Protein AF-A0A9E1XPJ3-F1 (afdb_monomer_lite)

Structure (mmCIF, N/CA/C/O backbone):
data_AF-A0A9E1XPJ3-F1
#
_entry.id   AF-A0A9E1XPJ3-F1
#
loop_
_atom_site.group_PDB
_atom_site.id
_atom_site.type_symbol
_atom_site.label_atom_id
_atom_site.label_alt_id
_atom_site.label_comp_id
_atom_site.label_asym_id
_atom_site.label_entity_id
_atom_site.label_seq_id
_atom_site.pdbx_PDB_ins_code
_atom_site.Cartn_x
_atom_site.Cartn_y
_atom_site.Cartn_z
_atom_site.occupancy
_atom_site.B_iso_or_equiv
_atom_site.auth_seq_id
_atom_site.auth_comp_id
_atom_site.auth_asym_id
_atom_site.auth_atom_id
_atom_site.pdbx_PDB_model_num
ATOM 1 N N . TYR A 1 1 ? 2.296 4.203 -5.624 1.00 92.94 1 TYR A N 1
ATOM 2 C CA . TYR A 1 1 ? 1.626 3.017 -5.062 1.00 92.94 1 TYR A CA 1
ATOM 3 C C . TYR A 1 1 ? 0.447 2.689 -5.950 1.00 92.94 1 TYR A C 1
ATOM 5 O O . TYR A 1 1 ? -0.311 3.603 -6.250 1.00 92.94 1 TYR A O 1
ATOM 13 N N . PHE A 1 2 ? 0.368 1.465 -6.464 1.00 96.12 2 PHE A N 1
ATOM 14 C CA . PHE A 1 2 ? -0.713 1.045 -7.359 1.00 96.12 2 PHE A CA 1
ATOM 15 C C . PHE A 1 2 ? -2.038 0.857 -6.609 1.00 96.12 2 PHE A C 1
ATOM 17 O O . PHE A 1 2 ? -2.057 0.643 -5.395 1.00 96.12 2 PHE A O 1
ATOM 24 N N . MET A 1 3 ? -3.149 0.995 -7.337 1.00 96.69 3 MET A N 1
ATOM 25 C CA . MET A 1 3 ? -4.502 1.005 -6.773 1.00 96.69 3 MET A CA 1
ATOM 26 C C . MET A 1 3 ? -4.850 -0.331 -6.113 1.00 96.69 3 MET A C 1
ATOM 28 O O . MET A 1 3 ? -5.489 -0.351 -5.063 1.00 96.69 3 MET A O 1
ATOM 32 N N . GLU A 1 4 ? -4.408 -1.429 -6.718 1.00 97.62 4 GLU A N 1
ATOM 33 C CA . GLU A 1 4 ? -4.662 -2.808 -6.316 1.00 97.62 4 GLU A CA 1
ATOM 34 C C . GLU A 1 4 ? -4.288 -3.039 -4.853 1.00 97.62 4 GLU A C 1
ATOM 36 O O . GLU A 1 4 ? -5.066 -3.611 -4.094 1.00 97.62 4 GLU A O 1
ATOM 41 N N . PHE A 1 5 ? -3.151 -2.502 -4.415 1.00 98.12 5 PHE A N 1
ATOM 42 C CA . PHE A 1 5 ? -2.730 -2.632 -3.027 1.00 98.12 5 PHE A CA 1
ATOM 43 C C . PHE A 1 5 ? -3.613 -1.838 -2.057 1.00 98.12 5 PHE A C 1
ATOM 45 O O . PHE A 1 5 ? -3.932 -2.311 -0.969 1.00 98.12 5 PHE A O 1
ATOM 52 N N . GLY A 1 6 ? -4.050 -0.638 -2.448 1.00 97.94 6 GLY A N 1
ATOM 53 C CA . GLY A 1 6 ? -4.982 0.151 -1.644 1.00 97.94 6 GLY A CA 1
ATOM 54 C C . GLY A 1 6 ? -6.358 -0.510 -1.531 1.00 97.94 6 GLY A C 1
ATOM 55 O O . GLY A 1 6 ? -6.984 -0.444 -0.475 1.00 97.94 6 GLY A O 1
ATOM 56 N N . LEU A 1 7 ? -6.822 -1.173 -2.595 1.00 98.19 7 LEU A N 1
ATOM 57 C CA . LEU A 1 7 ? -8.045 -1.979 -2.566 1.00 98.19 7 LEU A CA 1
ATOM 58 C C . LEU A 1 7 ? -7.886 -3.198 -1.660 1.00 98.19 7 LEU A C 1
ATOM 60 O O . LEU A 1 7 ? -8.769 -3.443 -0.844 1.00 98.19 7 LEU A O 1
ATOM 64 N N . ARG A 1 8 ? -6.744 -3.889 -1.741 1.00 98.38 8 ARG A N 1
ATOM 65 C CA . ARG A 1 8 ? -6.408 -5.013 -0.865 1.00 98.38 8 ARG A CA 1
ATOM 66 C C . ARG A 1 8 ? -6.478 -4.618 0.612 1.00 98.38 8 ARG A C 1
ATOM 68 O O . ARG A 1 8 ? -7.209 -5.239 1.374 1.00 98.38 8 ARG A O 1
ATOM 75 N N . ILE A 1 9 ? -5.812 -3.523 0.997 1.00 98.69 9 ILE A N 1
ATOM 76 C CA . ILE A 1 9 ? -5.852 -3.010 2.379 1.00 98.69 9 ILE A CA 1
ATOM 77 C C . ILE A 1 9 ? -7.292 -2.729 2.824 1.00 98.69 9 ILE A C 1
ATOM 79 O O . ILE A 1 9 ? -7.674 -3.074 3.934 1.00 98.69 9 ILE A O 1
ATOM 83 N N . LYS A 1 10 ? -8.110 -2.109 1.967 1.00 98.38 10 LYS A N 1
ATOM 84 C CA . LYS A 1 10 ? -9.510 -1.807 2.300 1.00 98.38 10 LYS A CA 1
ATOM 85 C C . LYS A 1 10 ? -10.367 -3.058 2.476 1.00 98.38 10 LYS A C 1
ATOM 87 O O . LYS A 1 10 ? -11.252 -3.043 3.320 1.00 98.38 10 LYS A O 1
ATOM 92 N N . GLN A 1 11 ? -10.140 -4.088 1.664 1.00 98.25 11 GLN A N 1
ATOM 93 C CA . GLN A 1 11 ? -10.900 -5.340 1.700 1.00 98.25 11 GLN A CA 1
ATOM 94 C C . GLN A 1 11 ? -10.537 -6.207 2.906 1.00 98.25 11 GLN A C 1
ATOM 96 O O . GLN A 1 11 ? -11.414 -6.848 3.473 1.00 98.25 11 GLN A O 1
ATOM 101 N N . GLU A 1 12 ? -9.258 -6.233 3.279 1.00 98.50 12 GLU A N 1
ATOM 102 C CA . GLU A 1 12 ? -8.734 -7.095 4.344 1.00 98.50 12 GLU A CA 1
ATOM 103 C C . GLU A 1 12 ? -8.662 -6.395 5.717 1.00 98.50 12 GLU A C 1
ATOM 105 O O . GLU A 1 12 ? -8.357 -7.035 6.722 1.00 98.50 12 GLU A O 1
ATOM 110 N N . SER A 1 13 ? -8.926 -5.087 5.787 1.00 98.50 13 SER A N 1
ATOM 111 C CA . SER A 1 13 ? -8.927 -4.347 7.053 1.00 98.50 13 SER A CA 1
ATOM 112 C C . SER A 1 13 ? -10.059 -4.809 7.982 1.00 98.50 13 SER A C 1
ATOM 114 O O . SER A 1 13 ? -11.192 -4.966 7.524 1.00 98.50 13 SER A O 1
ATOM 116 N N . PRO A 1 14 ? -9.802 -4.945 9.297 1.00 98.06 14 PRO A N 1
ATOM 117 C CA . PRO A 1 14 ? -10.832 -5.286 10.277 1.00 98.06 14 PRO A CA 1
ATOM 118 C C . PRO A 1 14 ? -11.765 -4.111 10.620 1.00 98.06 14 PRO A C 1
ATOM 120 O O . PRO A 1 14 ? -12.765 -4.302 11.304 1.00 98.06 14 PRO A O 1
ATOM 123 N N . PHE A 1 15 ? -11.453 -2.889 10.179 1.00 97.94 15 PHE A N 1
ATOM 124 C CA . PHE A 1 15 ? -12.272 -1.710 10.454 1.00 97.94 15 PHE A CA 1
ATOM 125 C C . PHE A 1 15 ? -13.329 -1.490 9.369 1.00 97.94 15 PHE A C 1
ATOM 127 O O . PHE A 1 15 ? -12.989 -1.411 8.186 1.00 97.94 15 PHE A O 1
ATOM 134 N N . ASP A 1 16 ? -14.571 -1.209 9.782 1.00 96.38 16 ASP A N 1
ATOM 135 C CA . ASP A 1 16 ? -15.696 -0.862 8.892 1.00 96.38 16 ASP A CA 1
ATOM 136 C C . ASP A 1 16 ? -15.363 0.242 7.876 1.00 96.38 16 A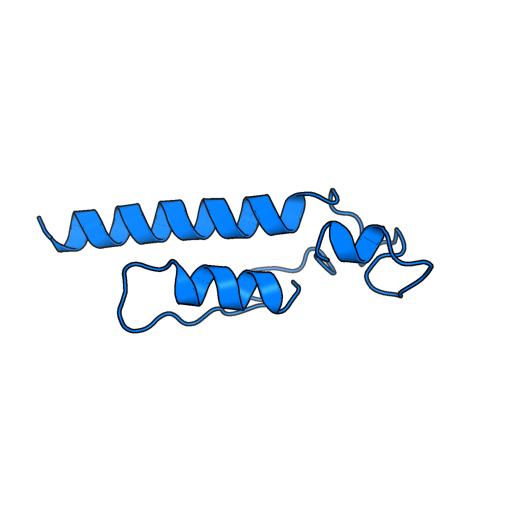SP A C 1
ATOM 138 O O . ASP A 1 16 ? -15.917 0.302 6.777 1.00 96.38 16 ASP A O 1
ATOM 142 N N . ARG A 1 17 ? -14.481 1.173 8.260 1.00 97.38 17 ARG A N 1
ATOM 143 C CA . ARG A 1 17 ? -14.071 2.310 7.435 1.00 97.38 17 ARG A CA 1
ATOM 144 C C . ARG A 1 17 ? -12.559 2.409 7.394 1.00 97.38 17 ARG A C 1
ATOM 146 O O . ARG A 1 17 ? -11.933 2.819 8.364 1.00 97.38 17 ARG A O 1
ATOM 153 N N . THR A 1 18 ? -11.997 2.120 6.224 1.00 97.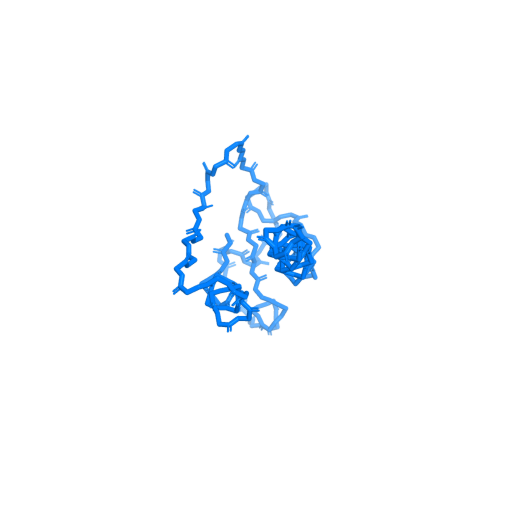94 18 THR A N 1
ATOM 154 C CA . THR A 1 18 ? -10.553 2.188 5.988 1.00 97.94 18 THR A CA 1
ATOM 155 C C . THR A 1 18 ? -10.243 3.104 4.807 1.00 97.94 18 THR A C 1
ATOM 157 O O . THR A 1 18 ? -10.710 2.893 3.684 1.00 97.94 18 THR A O 1
ATOM 160 N N . TYR A 1 19 ? -9.435 4.136 5.052 1.00 97.06 19 TYR A N 1
ATOM 161 C CA . TYR A 1 19 ? -8.991 5.091 4.038 1.00 97.06 19 TYR A CA 1
ATOM 162 C C . TYR A 1 19 ? -7.491 4.944 3.811 1.00 97.06 19 TYR A C 1
ATOM 164 O O . TYR A 1 19 ? -6.696 5.076 4.735 1.00 97.06 19 TYR A O 1
ATOM 172 N N . VAL A 1 20 ? -7.106 4.691 2.562 1.00 97.12 20 VAL A N 1
ATOM 173 C CA . VAL A 1 20 ? -5.701 4.593 2.156 1.00 97.12 20 VAL A CA 1
ATOM 174 C C . VAL A 1 20 ? -5.279 5.938 1.584 1.00 97.12 20 VAL A C 1
ATOM 176 O O . VAL A 1 20 ? -5.845 6.387 0.586 1.00 97.12 20 VAL A O 1
ATOM 179 N N . VAL A 1 21 ? -4.296 6.573 2.220 1.00 96.19 21 VAL A N 1
ATOM 180 C CA . VAL A 1 21 ? -3.762 7.879 1.821 1.00 96.19 21 VAL A CA 1
ATOM 181 C C . VAL A 1 21 ? -2.349 7.692 1.281 1.00 96.19 21 VAL A C 1
ATOM 183 O O . VAL A 1 21 ? -1.457 7.222 1.982 1.00 96.19 21 VAL A O 1
ATOM 186 N N . SER A 1 22 ? -2.140 8.051 0.016 1.00 93.88 22 SER A N 1
ATOM 187 C CA . SER A 1 22 ? -0.816 8.062 -0.613 1.00 93.88 22 SER A CA 1
ATOM 188 C C . SER A 1 22 ? -0.136 9.421 -0.466 1.00 93.88 22 SER A C 1
ATOM 190 O O . SER A 1 22 ? -0.810 10.420 -0.237 1.00 93.88 22 SER A O 1
ATOM 192 N N . LEU A 1 23 ? 1.185 9.471 -0.687 1.00 93.12 23 LEU A N 1
ATOM 193 C CA . LEU A 1 23 ? 1.994 10.698 -0.570 1.00 93.12 23 LEU A CA 1
ATOM 194 C C . LEU A 1 23 ? 1.921 11.340 0.826 1.00 93.12 23 LEU A C 1
ATOM 196 O O . LEU A 1 23 ? 2.144 12.536 0.987 1.00 93.12 23 LEU A O 1
ATOM 200 N N . ALA A 1 24 ? 1.631 10.524 1.837 1.00 92.38 24 ALA A N 1
ATOM 201 C CA . ALA A 1 24 ? 1.753 10.902 3.231 1.00 92.38 24 ALA A CA 1
ATOM 202 C C . ALA A 1 24 ? 3.193 10.646 3.698 1.00 92.38 24 ALA A C 1
ATOM 204 O O . ALA A 1 24 ? 3.777 9.610 3.379 1.00 92.38 24 ALA A O 1
ATOM 205 N N . ASN A 1 25 ? 3.756 11.580 4.467 1.00 93.44 25 ASN A N 1
ATOM 206 C CA . ASN A 1 25 ? 5.049 11.486 5.168 1.00 93.44 25 ASN A CA 1
ATOM 207 C C . ASN A 1 25 ? 6.317 11.390 4.297 1.00 93.44 25 ASN A C 1
ATOM 209 O O . ASN A 1 25 ? 7.412 11.634 4.796 1.00 93.44 25 ASN A O 1
ATOM 213 N N . GLY A 1 26 ? 6.206 11.066 3.009 1.00 93.44 26 GLY A N 1
ATOM 214 C CA . GLY A 1 26 ? 7.348 10.997 2.106 1.00 93.44 26 GLY A CA 1
ATOM 215 C C . GLY A 1 26 ? 7.000 10.461 0.721 1.00 93.44 26 GLY A C 1
ATOM 216 O O . GLY A 1 26 ? 5.849 10.152 0.407 1.00 93.44 26 GLY A O 1
ATOM 217 N N . TRP A 1 27 ? 8.029 10.345 -0.119 1.00 94.00 27 TRP A N 1
ATOM 218 C CA . TRP A 1 27 ? 7.911 9.842 -1.483 1.00 94.00 27 TRP A CA 1
ATOM 219 C C . TRP A 1 27 ? 9.090 8.935 -1.837 1.00 94.00 27 TRP A C 1
ATOM 221 O O . TRP A 1 27 ? 10.250 9.330 -1.737 1.00 94.00 27 TRP A O 1
ATOM 231 N N . VAL A 1 28 ? 8.779 7.718 -2.283 1.00 94.62 28 VAL A N 1
ATOM 232 C CA . VAL A 1 28 ? 9.767 6.703 -2.694 1.00 94.62 28 VAL A CA 1
ATOM 233 C C . VAL A 1 28 ? 9.652 6.320 -4.173 1.00 94.62 28 VAL A C 1
ATOM 235 O O . VAL A 1 28 ? 10.379 5.448 -4.642 1.00 94.62 28 VAL A O 1
ATOM 238 N N . GLY A 1 29 ? 8.775 6.997 -4.918 1.00 95.12 29 GLY A N 1
ATOM 239 C CA . GLY A 1 29 ? 8.467 6.679 -6.308 1.00 95.12 29 GLY A CA 1
ATOM 240 C C . GLY A 1 29 ? 7.204 5.838 -6.493 1.00 95.12 29 GLY A C 1
ATOM 241 O O . GLY A 1 29 ? 6.377 5.674 -5.589 1.00 95.12 29 GLY A O 1
ATOM 242 N N . TYR A 1 30 ? 7.044 5.323 -7.706 1.00 96.44 30 TYR A N 1
ATOM 243 C CA . TYR A 1 30 ? 6.046 4.329 -8.047 1.00 96.44 30 TYR A CA 1
ATOM 244 C C . TYR A 1 30 ? 6.365 3.007 -7.366 1.00 96.44 30 TYR A C 1
ATOM 246 O O . TYR A 1 30 ? 7.517 2.626 -7.183 1.00 96.44 30 TYR A O 1
ATOM 254 N N . ILE A 1 31 ? 5.289 2.319 -7.007 1.00 97.06 31 ILE A N 1
ATOM 255 C CA . ILE A 1 31 ? 5.316 0.986 -6.420 1.00 97.06 31 ILE A CA 1
ATOM 256 C C . ILE A 1 31 ? 4.293 0.186 -7.229 1.00 97.06 31 ILE A C 1
ATOM 258 O O . ILE A 1 31 ? 3.100 0.260 -6.904 1.00 97.06 31 ILE A O 1
ATOM 262 N N . PRO A 1 32 ? 4.723 -0.416 -8.352 1.00 96.62 32 PRO A N 1
ATOM 263 C CA . PRO A 1 32 ? 3.888 -1.272 -9.186 1.00 96.62 32 PRO A CA 1
ATOM 264 C C . PRO A 1 32 ? 3.592 -2.609 -8.507 1.00 96.62 32 PRO A C 1
ATOM 266 O O . PRO A 1 32 ? 4.231 -2.965 -7.517 1.00 96.62 32 PRO A O 1
ATOM 269 N N . THR A 1 33 ? 2.644 -3.360 -9.062 1.00 96.50 33 THR A N 1
ATOM 270 C CA . THR A 1 33 ? 2.480 -4.780 -8.727 1.00 96.50 33 THR A CA 1
ATOM 271 C C . THR A 1 33 ? 3.571 -5.625 -9.383 1.00 96.50 33 THR A C 1
ATOM 273 O O . THR A 1 33 ? 4.161 -5.215 -10.388 1.00 96.50 33 THR A O 1
ATOM 276 N N . GLN A 1 34 ? 3.834 -6.822 -8.854 1.00 93.44 34 GLN A N 1
ATOM 277 C CA . GLN A 1 34 ? 4.791 -7.749 -9.470 1.00 93.44 34 GLN A CA 1
ATOM 278 C C . GLN A 1 34 ? 4.379 -8.112 -10.903 1.00 93.44 34 GLN A C 1
ATOM 280 O O . GLN A 1 34 ? 5.211 -8.136 -11.810 1.00 93.44 34 GLN A O 1
ATOM 285 N N . GLU A 1 35 ? 3.080 -8.291 -11.141 1.00 93.00 35 GLU A N 1
ATOM 286 C CA . GLU A 1 35 ? 2.521 -8.561 -12.465 1.00 93.00 35 GLU A CA 1
ATOM 287 C C . GLU A 1 35 ? 2.718 -7.383 -13.424 1.00 93.00 35 GLU A C 1
ATOM 289 O O . GLU A 1 35 ? 2.856 -7.587 -14.632 1.00 93.00 35 GLU A O 1
ATOM 294 N N . ALA A 1 36 ? 2.751 -6.143 -12.921 1.00 94.44 36 ALA A N 1
ATOM 295 C CA . ALA A 1 36 ? 3.007 -4.974 -13.753 1.00 94.44 36 ALA A CA 1
ATOM 296 C C . ALA A 1 36 ? 4.435 -4.986 -14.315 1.00 94.44 36 ALA A C 1
ATOM 298 O O . ALA A 1 36 ? 4.617 -4.644 -15.482 1.00 94.44 36 ALA A O 1
ATOM 299 N N . PHE A 1 37 ? 5.426 -5.451 -13.546 1.00 93.00 37 PHE A N 1
ATOM 300 C CA . PHE A 1 37 ? 6.807 -5.600 -14.027 1.00 93.00 37 PHE A CA 1
ATOM 301 C C . PHE A 1 37 ? 6.961 -6.668 -15.121 1.00 93.00 37 PHE A C 1
ATOM 303 O O . PHE A 1 37 ? 7.890 -6.586 -15.921 1.00 93.00 37 PHE A O 1
ATOM 310 N N . ALA A 1 38 ? 6.057 -7.651 -15.197 1.00 91.25 38 ALA A N 1
ATOM 311 C CA . ALA A 1 38 ? 6.065 -8.652 -16.266 1.00 91.25 38 ALA A CA 1
ATOM 312 C C . ALA A 1 38 ? 5.597 -8.087 -17.623 1.00 91.25 38 ALA A C 1
ATOM 314 O O . ALA A 1 38 ? 5.835 -8.694 -18.672 1.00 91.25 38 ALA A O 1
ATOM 315 N N . ARG A 1 39 ? 4.927 -6.927 -17.627 1.00 90.19 39 ARG A N 1
ATOM 316 C CA . ARG A 1 39 ? 4.499 -6.248 -18.856 1.00 90.19 39 ARG A CA 1
ATOM 317 C C . ARG A 1 39 ? 5.702 -5.570 -19.512 1.00 90.19 39 ARG A C 1
ATOM 319 O O . ARG A 1 39 ? 6.577 -5.028 -18.846 1.00 90.19 39 ARG A O 1
ATOM 326 N N . LYS A 1 40 ? 5.746 -5.575 -20.847 1.00 85.19 40 LYS A N 1
ATOM 327 C CA . LYS A 1 40 ? 6.804 -4.875 -21.587 1.00 85.19 40 LYS A CA 1
ATOM 328 C C . LYS A 1 40 ? 6.563 -3.364 -21.545 1.00 85.19 40 LYS A C 1
ATOM 330 O O . LYS A 1 40 ? 5.567 -2.891 -22.085 1.00 85.19 40 LYS A O 1
ATOM 335 N N . GLY A 1 41 ? 7.517 -2.625 -20.979 1.00 83.50 41 GLY A N 1
ATOM 336 C CA . GLY A 1 41 ? 7.474 -1.164 -20.881 1.00 83.50 41 GLY A CA 1
ATOM 337 C C . GLY A 1 41 ? 6.595 -0.644 -19.737 1.00 83.50 41 GLY A C 1
ATOM 338 O O . GLY A 1 41 ? 6.074 -1.415 -18.935 1.00 83.50 41 GLY A O 1
ATOM 339 N N . GLY A 1 42 ? 6.454 0.682 -19.672 1.00 89.94 42 GLY A N 1
ATOM 340 C CA . GLY A 1 42 ? 5.733 1.400 -18.614 1.00 89.94 42 GLY A CA 1
ATOM 341 C C . GLY A 1 42 ? 6.646 2.374 -17.869 1.00 89.94 42 GLY A C 1
ATOM 342 O O . GLY A 1 42 ? 7.768 2.031 -17.498 1.00 89.94 42 GLY A O 1
ATOM 343 N N . HIS A 1 43 ? 6.186 3.608 -17.662 1.00 91.06 43 HIS A N 1
ATOM 344 C CA . HIS A 1 43 ? 6.975 4.630 -16.963 1.00 91.06 43 HIS A CA 1
ATOM 345 C C . HIS A 1 43 ? 7.190 4.254 -15.490 1.00 91.06 43 HIS A C 1
ATOM 347 O O . HIS A 1 43 ? 8.258 4.484 -14.925 1.00 91.06 43 HIS A O 1
ATOM 353 N N . GLU A 1 44 ? 6.175 3.634 -14.894 1.00 92.25 44 GLU A N 1
ATOM 354 C CA . GLU A 1 44 ? 6.104 3.221 -13.500 1.00 92.25 44 GLU A CA 1
ATOM 355 C C . GLU A 1 44 ? 6.925 1.963 -13.212 1.00 92.25 44 GLU A C 1
ATOM 357 O O . GLU A 1 44 ? 7.338 1.770 -12.075 1.00 92.25 44 GLU A O 1
ATOM 362 N N . THR A 1 45 ? 7.164 1.111 -14.211 1.00 93.50 45 THR A N 1
ATOM 363 C CA . THR A 1 45 ? 7.892 -0.170 -14.095 1.00 93.50 45 THR A CA 1
ATOM 364 C C . THR A 1 45 ? 9.324 -0.093 -14.624 1.00 93.50 45 THR A C 1
ATOM 366 O O . THR A 1 45 ? 10.119 -1.000 -14.389 1.00 93.50 45 THR A O 1
ATOM 369 N N . THR A 1 46 ? 9.682 0.994 -15.314 1.00 93.75 46 THR A N 1
ATOM 370 C CA . THR A 1 46 ? 11.053 1.241 -15.774 1.00 93.75 46 THR A CA 1
ATOM 371 C C . THR A 1 46 ? 11.926 1.689 -14.609 1.00 93.75 46 THR A C 1
ATOM 373 O O . THR A 1 46 ? 11.636 2.703 -13.975 1.00 93.75 46 THR A O 1
ATOM 376 N N . THR A 1 47 ? 13.027 0.974 -14.363 1.00 92.69 47 THR A N 1
ATOM 377 C CA . THR A 1 47 ? 13.964 1.312 -13.287 1.00 92.69 47 THR A CA 1
ATOM 378 C C . THR A 1 47 ? 14.537 2.718 -13.468 1.00 92.69 47 THR A C 1
ATOM 380 O O . THR A 1 47 ? 15.238 2.999 -14.439 1.00 92.69 47 THR A O 1
ATOM 383 N N . ALA A 1 48 ? 14.243 3.602 -12.518 1.00 93.38 48 ALA A N 1
ATOM 384 C CA . ALA A 1 48 ? 14.627 5.009 -12.530 1.00 93.38 48 ALA A CA 1
ATOM 385 C C . ALA A 1 48 ? 14.535 5.619 -11.121 1.00 93.38 48 ALA A C 1
ATOM 387 O O . ALA A 1 48 ? 14.063 4.987 -10.181 1.00 93.38 48 ALA A O 1
ATOM 388 N N . LEU A 1 49 ? 14.916 6.891 -10.952 1.00 93.88 49 LEU A N 1
ATOM 389 C CA . LEU A 1 49 ? 14.836 7.576 -9.648 1.00 93.88 49 LEU A CA 1
ATOM 390 C C . LEU A 1 49 ? 13.423 7.566 -9.037 1.00 93.88 49 LEU A C 1
ATOM 392 O O . LEU A 1 49 ? 13.285 7.526 -7.810 1.00 93.88 49 LEU A O 1
ATOM 396 N N . TRP A 1 50 ? 12.398 7.583 -9.891 1.00 93.69 50 TRP A N 1
ATOM 397 C CA . TRP A 1 50 ? 10.981 7.528 -9.533 1.00 93.69 50 TRP A CA 1
ATOM 398 C C . TRP A 1 50 ? 10.410 6.107 -9.501 1.00 93.69 50 TRP A C 1
ATOM 400 O O . TRP A 1 50 ? 9.232 5.960 -9.210 1.00 93.69 50 TRP A O 1
ATOM 410 N N . SER A 1 51 ? 11.192 5.070 -9.801 1.00 94.31 51 SER A N 1
ATOM 411 C CA . SER A 1 51 ? 10.774 3.668 -9.711 1.00 94.31 51 SER A CA 1
ATOM 412 C C . SER A 1 51 ? 12.001 2.779 -9.511 1.00 94.31 51 SER A C 1
ATOM 414 O O . SER A 1 51 ? 12.663 2.361 -10.456 1.00 94.31 51 SER A O 1
ATOM 416 N N . LYS A 1 52 ? 12.374 2.584 -8.244 1.00 95.25 52 LYS A N 1
ATOM 417 C CA . LYS A 1 52 ? 13.655 1.968 -7.840 1.00 95.25 52 LYS A CA 1
ATOM 418 C C . LYS A 1 52 ? 13.525 0.912 -6.746 1.00 95.25 52 LYS A C 1
ATOM 420 O O . LYS A 1 52 ? 14.529 0.372 -6.292 1.00 95.25 52 LYS A O 1
ATOM 425 N N . MET A 1 53 ? 12.308 0.675 -6.268 1.00 95.94 53 MET A N 1
ATOM 426 C CA . MET A 1 53 ? 12.064 -0.277 -5.192 1.00 95.94 53 MET A CA 1
ATOM 427 C C . MET A 1 53 ? 12.032 -1.702 -5.743 1.00 95.94 53 MET A C 1
ATOM 429 O O . MET A 1 53 ? 11.811 -1.912 -6.936 1.00 95.94 53 MET A O 1
ATOM 433 N N . ARG A 1 54 ? 12.245 -2.688 -4.864 1.00 95.69 54 ARG A N 1
ATOM 434 C CA . ARG A 1 54 ? 12.089 -4.101 -5.226 1.00 95.69 54 ARG A CA 1
ATOM 435 C C . ARG A 1 54 ? 10.675 -4.370 -5.746 1.00 95.69 54 ARG A C 1
ATOM 437 O O . ARG A 1 54 ? 9.722 -3.720 -5.317 1.00 95.69 54 ARG A O 1
ATOM 444 N N . HIS A 1 55 ? 10.537 -5.359 -6.627 1.00 95.31 55 HIS A N 1
ATOM 445 C CA . HIS A 1 55 ? 9.245 -5.694 -7.235 1.00 95.31 55 HIS A CA 1
ATOM 446 C C . HIS A 1 55 ? 8.198 -6.141 -6.199 1.00 95.31 55 HIS A C 1
ATOM 448 O O . HIS A 1 55 ? 7.010 -5.923 -6.398 1.00 95.31 55 HIS A O 1
ATOM 454 N N . ASP A 1 56 ? 8.643 -6.694 -5.069 1.00 96.69 56 ASP A N 1
ATOM 455 C CA . ASP A 1 56 ? 7.818 -7.151 -3.946 1.00 96.69 56 ASP A CA 1
ATOM 456 C C . ASP A 1 56 ? 7.544 -6.055 -2.891 1.00 96.69 56 ASP A C 1
ATOM 458 O O . ASP A 1 56 ? 7.007 -6.332 -1.816 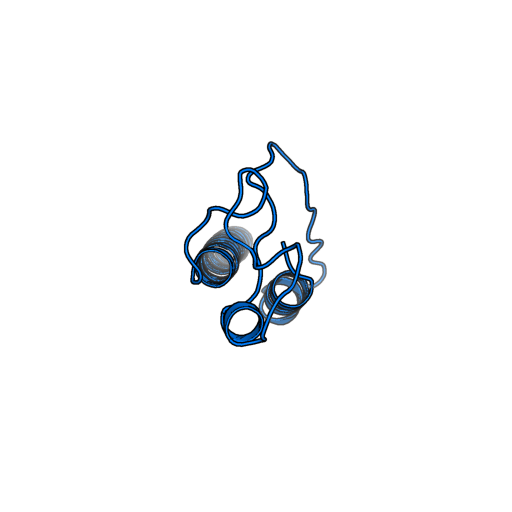1.00 96.69 56 ASP A O 1
ATOM 462 N N . ALA A 1 57 ? 7.943 -4.800 -3.141 1.00 97.12 57 ALA A N 1
ATOM 463 C CA . ALA A 1 57 ? 7.792 -3.718 -2.168 1.00 97.12 57 ALA A CA 1
ATOM 464 C C . ALA A 1 57 ? 6.319 -3.388 -1.889 1.00 97.12 57 ALA A C 1
ATOM 466 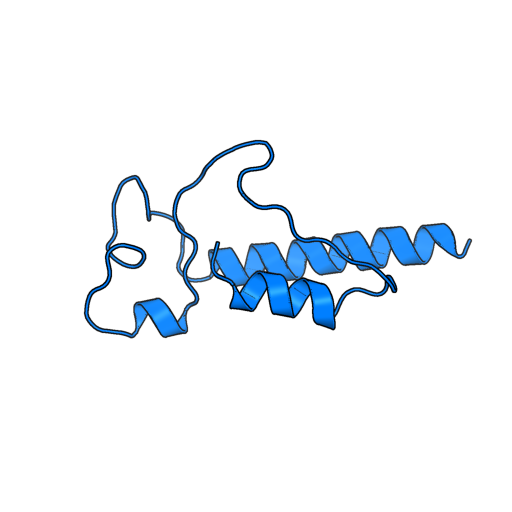O O . ALA A 1 57 ? 5.954 -3.121 -0.746 1.00 97.12 57 ALA A O 1
ATOM 467 N N . GLY A 1 58 ? 5.462 -3.422 -2.913 1.00 97.12 58 GLY A N 1
ATOM 468 C CA . GLY A 1 58 ? 4.039 -3.127 -2.748 1.00 97.12 58 GLY A CA 1
ATOM 469 C C . GLY A 1 58 ? 3.308 -4.157 -1.888 1.00 97.12 58 GLY A C 1
ATOM 470 O O . GLY A 1 58 ? 2.537 -3.769 -1.009 1.00 97.12 58 GLY A O 1
ATOM 471 N N . ASP A 1 59 ? 3.630 -5.441 -2.069 1.00 98.06 59 ASP A N 1
ATOM 472 C CA . ASP A 1 59 ? 3.101 -6.538 -1.254 1.00 98.06 59 ASP A CA 1
ATOM 473 C C . ASP A 1 59 ? 3.533 -6.412 0.206 1.00 98.06 59 ASP A C 1
ATOM 475 O O . ASP A 1 59 ? 2.701 -6.508 1.106 1.00 98.06 59 ASP A O 1
ATOM 479 N N . GLN A 1 60 ? 4.814 -6.118 0.447 1.00 98.12 60 GLN A N 1
ATOM 480 C CA . GLN A 1 60 ? 5.332 -5.894 1.800 1.00 98.12 60 GLN A CA 1
ATOM 481 C C . GLN A 1 60 ? 4.649 -4.715 2.490 1.00 98.12 60 GLN A C 1
ATOM 483 O O . GLN A 1 60 ? 4.304 -4.813 3.668 1.00 98.12 60 GLN A O 1
ATOM 488 N N . MET A 1 61 ? 4.417 -3.617 1.765 1.00 97.69 61 MET A N 1
ATOM 489 C CA . MET A 1 61 ? 3.705 -2.459 2.303 1.00 97.69 61 MET A CA 1
ATOM 490 C C . MET A 1 61 ? 2.258 -2.806 2.664 1.00 97.69 61 MET A C 1
ATOM 492 O O . MET A 1 61 ? 1.797 -2.413 3.732 1.00 97.69 61 MET A O 1
ATOM 496 N N . ALA A 1 62 ? 1.551 -3.544 1.800 1.00 98.31 62 ALA A N 1
ATOM 497 C CA . ALA A 1 62 ? 0.170 -3.950 2.055 1.00 98.31 62 ALA A CA 1
ATOM 498 C C . ALA A 1 62 ? 0.062 -4.898 3.258 1.00 98.31 62 ALA A C 1
ATOM 500 O O . ALA A 1 62 ? -0.745 -4.645 4.148 1.00 98.31 62 ALA A O 1
ATOM 501 N N . SER A 1 63 ? 0.900 -5.938 3.321 1.00 98.62 63 SER A N 1
ATOM 502 C CA . SER A 1 63 ? 0.893 -6.892 4.437 1.00 98.62 63 SER A CA 1
ATOM 503 C C . SER A 1 63 ? 1.243 -6.213 5.762 1.00 98.62 63 SER A C 1
ATOM 505 O O . SER A 1 63 ? 0.492 -6.338 6.720 1.00 98.62 63 SER A O 1
ATOM 507 N N . THR A 1 64 ? 2.294 -5.386 5.792 1.00 98.56 64 THR A N 1
ATOM 508 C CA . THR A 1 64 ? 2.662 -4.634 7.006 1.00 98.56 64 THR A CA 1
ATOM 509 C C . THR A 1 64 ? 1.532 -3.714 7.472 1.00 98.56 64 THR A C 1
ATOM 511 O O . THR A 1 64 ? 1.267 -3.608 8.666 1.00 98.56 64 THR A O 1
ATOM 514 N N . ALA A 1 65 ? 0.851 -3.031 6.545 1.00 98.31 65 ALA A N 1
ATOM 515 C CA . ALA A 1 65 ? -0.276 -2.172 6.899 1.00 98.31 65 ALA A CA 1
ATOM 516 C C . ALA A 1 65 ? -1.433 -2.974 7.513 1.00 98.31 65 ALA A C 1
ATOM 518 O O . ALA A 1 65 ? -2.036 -2.522 8.483 1.00 98.31 65 ALA A O 1
ATOM 519 N N . LEU A 1 66 ? -1.728 -4.160 6.976 1.00 98.75 66 LEU A N 1
ATOM 520 C CA . LEU A 1 66 ? 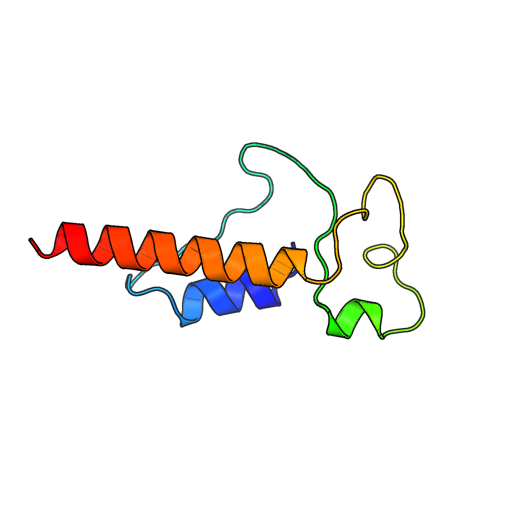-2.771 -5.041 7.497 1.00 98.75 66 LEU A CA 1
ATOM 521 C C . LEU A 1 66 ? -2.431 -5.588 8.883 1.00 98.75 66 LEU A C 1
ATOM 523 O O . LEU A 1 66 ? -3.291 -5.543 9.758 1.00 98.75 66 LEU A O 1
ATOM 527 N N . ASP A 1 67 ? -1.186 -6.006 9.109 1.00 98.75 67 ASP A N 1
ATOM 528 C CA . ASP A 1 67 ? -0.724 -6.471 10.422 1.00 98.75 67 ASP A CA 1
ATOM 529 C C . ASP A 1 67 ? -0.906 -5.378 11.490 1.00 98.75 67 ASP A C 1
ATOM 531 O O . ASP A 1 67 ? -1.413 -5.631 12.584 1.00 98.75 67 ASP A O 1
ATOM 535 N N . LEU A 1 68 ? -0.563 -4.128 11.152 1.00 98.56 68 LEU A N 1
ATOM 536 C CA . LEU A 1 68 ? -0.754 -2.979 12.042 1.00 98.56 68 LEU A CA 1
ATOM 537 C C . LEU A 1 68 ? -2.235 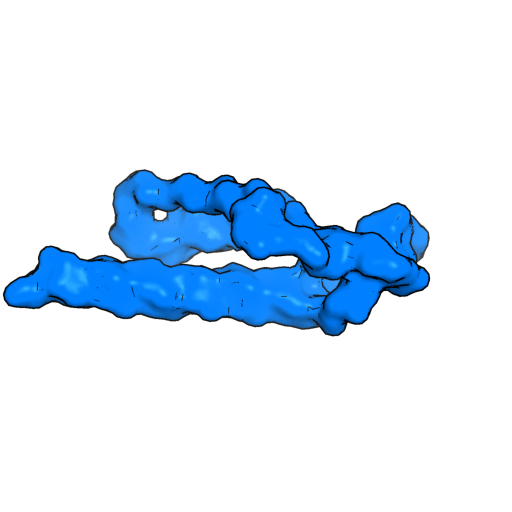-2.701 12.324 1.00 98.56 68 LEU A C 1
ATOM 539 O O . LEU A 1 68 ? -2.599 -2.436 13.468 1.00 98.56 68 LEU A O 1
ATOM 543 N N . LEU A 1 69 ? -3.095 -2.766 11.303 1.00 98.44 69 LEU A N 1
ATOM 544 C CA . LEU A 1 69 ? -4.538 -2.569 11.470 1.00 98.44 69 LEU A CA 1
ATOM 545 C C . LEU A 1 69 ? -5.161 -3.671 12.340 1.00 98.44 69 LEU A C 1
ATOM 547 O O . LEU A 1 69 ? -6.007 -3.375 13.180 1.00 98.44 69 LEU A O 1
ATOM 551 N N . GLN A 1 70 ? -4.729 -4.922 12.176 1.00 98.38 70 GLN A N 1
ATOM 552 C CA . GLN A 1 70 ? -5.168 -6.043 13.008 1.00 98.38 70 GLN A CA 1
ATOM 553 C C . GLN A 1 70 ? -4.751 -5.862 14.469 1.00 98.38 70 GLN A C 1
ATOM 555 O O . GLN A 1 70 ? -5.585 -6.042 15.357 1.00 98.38 70 GLN A O 1
ATOM 560 N N . GLY A 1 71 ? -3.504 -5.446 14.715 1.00 98.25 71 GLY A N 1
ATOM 561 C CA . GLY A 1 71 ? -3.024 -5.122 16.060 1.00 98.25 71 GLY A CA 1
ATOM 562 C C . GLY A 1 71 ? -3.870 -4.034 16.726 1.00 98.25 71 GLY A C 1
ATOM 563 O O . GLY A 1 71 ? -4.410 -4.247 17.810 1.00 98.25 71 GLY A O 1
ATOM 564 N N . LEU A 1 72 ? -4.086 -2.914 16.029 1.00 98.00 72 LEU A N 1
ATOM 565 C CA . LEU A 1 72 ? -4.902 -1.802 16.532 1.00 98.00 72 LEU A CA 1
ATOM 566 C C . LEU A 1 72 ? -6.356 -2.211 16.818 1.00 98.00 72 LEU A C 1
ATOM 568 O O . LEU A 1 72 ? -6.961 -1.762 17.793 1.00 98.00 72 LEU A O 1
ATOM 572 N N . HIS A 1 73 ? -6.938 -3.054 15.963 1.00 97.94 73 HIS A N 1
ATOM 573 C CA . HIS A 1 73 ? -8.300 -3.538 16.161 1.00 97.94 73 HIS A CA 1
ATOM 574 C C . HIS A 1 73 ? -8.402 -4.435 17.399 1.00 97.94 73 HIS A C 1
ATOM 576 O O . HIS A 1 73 ? -9.324 -4.266 18.191 1.00 97.94 73 HIS A O 1
ATOM 582 N N . ALA A 1 74 ? -7.441 -5.341 17.602 1.00 97.38 74 ALA A N 1
ATOM 583 C CA . ALA A 1 74 ? -7.400 -6.202 18.782 1.00 97.38 74 ALA A CA 1
ATOM 584 C C . ALA A 1 74 ? -7.265 -5.393 20.085 1.00 97.38 74 ALA A C 1
ATOM 586 O O . ALA A 1 74 ? -7.960 -5.685 21.056 1.00 97.38 74 ALA A O 1
ATOM 587 N N . GLU A 1 75 ? -6.438 -4.343 20.093 1.00 96.75 75 GLU A N 1
ATOM 588 C CA . GLU A 1 75 ? -6.301 -3.426 21.236 1.00 96.75 75 GLU A CA 1
ATOM 589 C C . GLU A 1 75 ? -7.611 -2.701 21.569 1.00 96.75 75 GLU A C 1
ATOM 591 O O . GLU A 1 75 ? -7.927 -2.498 22.737 1.00 96.75 75 GLU A O 1
ATOM 596 N N . THR A 1 76 ? -8.403 -2.350 20.554 1.00 92.06 76 THR A N 1
ATOM 597 C CA . THR A 1 76 ? -9.683 -1.642 20.733 1.00 92.06 76 THR A CA 1
ATOM 598 C C . THR A 1 76 ? -10.774 -2.537 21.349 1.00 92.06 76 THR A C 1
ATOM 600 O O . THR A 1 76 ? -11.794 -2.033 21.815 1.00 92.06 76 THR A O 1
ATOM 603 N N . GLN A 1 77 ? -10.585 -3.861 21.350 1.00 80.56 77 GLN A N 1
ATOM 604 C CA . GLN A 1 77 ? -11.528 -4.834 21.917 1.00 80.56 77 GLN A CA 1
ATOM 605 C C . GLN A 1 77 ? -11.185 -5.268 23.355 1.00 80.56 77 GLN A C 1
ATOM 607 O O . GLN A 1 77 ? -11.948 -6.045 23.935 1.00 80.56 77 GLN A O 1
ATOM 612 N N . SER A 1 78 ? -10.061 -4.797 23.914 1.00 62.03 78 SER A N 1
ATOM 613 C CA . SER A 1 78 ? -9.639 -5.041 25.304 1.00 62.03 78 SER A CA 1
ATOM 614 C C . SER A 1 78 ? -10.142 -3.970 26.266 1.00 62.03 78 SER A C 1
ATOM 616 O O . SER A 1 78 ? -10.204 -4.316 27.468 1.00 62.03 78 SER A O 1
#

pLDDT: mean 95.03, std 5.09, range [62.03, 98.75]

Radius of gyration: 14.27 Å; chains: 1; bounding box: 30×20×47 Å

Sequence (78 aa):
YFMEFGLRIKQESPFDRTYVVSLANGWVGYIPTQEAFARKGGHETTTALWSKMRHDAGDQMASTALDLLQGLHAETQS

Secondary structure (DSSP, 8-state):
--HHHHHHHHHH-SSS-----SSSS--------HHHHTSS--TTTS-BTTB-S-TTHHHHHHHHHHHHHHHHHHHHT-

Foldseek 3Di:
DDVVLVVLLVVLFPDPDDDDDPPPPDAQAAQDALVVLVDPDDPRNPPDSRHPDDNCVSVVVSVVSRVVRVVVVVVVVD